Protein AF-A0A183VH93-F1 (afdb_monomer)

Sequence (150 aa):
MTPAAENILLERGDCLILPDMFMNSGGVTVSFFEWLKNLNHVSFGRLTFKHEVDSSFDILGSVQESLEREFGRKIKIEPAASLKERIFCNGSEEEEIVNSGLEYTMQRSAKAIMATARKYKLGLDLRTAAYANAIEKIYNTCKTTGFAFS

Structure (mmCIF, N/CA/C/O backbone):
data_AF-A0A183VH93-F1
#
_entry.id   AF-A0A183VH93-F1
#
loop_
_atom_site.group_PDB
_atom_site.id
_atom_site.type_symbol
_atom_site.label_atom_id
_atom_site.label_alt_id
_atom_site.label_comp_id
_atom_site.label_asym_id
_atom_site.label_entity_id
_atom_site.label_seq_id
_atom_site.pdbx_PDB_ins_code
_atom_site.Cartn_x
_atom_site.Cartn_y
_atom_site.Cartn_z
_atom_site.occupancy
_atom_site.B_iso_or_equiv
_atom_site.auth_seq_id
_atom_site.auth_comp_id
_atom_site.auth_asym_id
_atom_site.auth_atom_id
_atom_site.pdbx_PDB_model_num
ATOM 1 N N . MET A 1 1 ? 17.924 -7.470 -11.431 1.00 81.81 1 MET A N 1
ATOM 2 C CA . MET A 1 1 ? 17.630 -8.186 -12.693 1.00 81.81 1 MET A CA 1
ATOM 3 C C . MET A 1 1 ? 18.005 -7.287 -13.858 1.00 81.81 1 MET A C 1
ATOM 5 O O . MET A 1 1 ? 17.553 -6.146 -13.875 1.00 81.81 1 MET A O 1
ATOM 9 N N . THR A 1 2 ? 18.859 -7.759 -14.766 1.00 91.75 2 THR A N 1
ATOM 10 C CA . THR A 1 2 ? 19.255 -6.998 -15.963 1.00 91.75 2 THR A CA 1
ATOM 11 C C . THR A 1 2 ? 18.135 -7.014 -17.015 1.00 91.75 2 THR A C 1
ATOM 13 O O . THR A 1 2 ? 17.364 -7.975 -17.036 1.00 91.75 2 THR A O 1
ATOM 16 N N . PRO A 1 3 ? 18.056 -6.015 -17.918 1.00 87.75 3 PRO A N 1
ATOM 17 C CA . PRO A 1 3 ? 17.041 -5.993 -18.982 1.00 87.75 3 PRO A CA 1
ATOM 18 C C . PRO A 1 3 ? 17.092 -7.220 -19.906 1.00 87.75 3 PRO A C 1
ATOM 20 O O . PRO A 1 3 ? 16.067 -7.716 -20.354 1.00 87.75 3 PRO A O 1
ATOM 23 N N . ALA A 1 4 ? 18.289 -7.763 -20.154 1.00 91.50 4 ALA A N 1
ATOM 24 C CA . ALA A 1 4 ? 18.443 -8.973 -20.959 1.00 91.50 4 ALA A CA 1
ATOM 25 C C . ALA A 1 4 ? 17.825 -10.210 -20.283 1.00 91.50 4 ALA A C 1
ATOM 27 O O . ALA A 1 4 ? 17.170 -11.009 -20.944 1.00 91.50 4 ALA A O 1
ATOM 28 N N . ALA A 1 5 ? 18.001 -10.357 -18.965 1.00 90.50 5 ALA A N 1
ATOM 29 C CA . ALA A 1 5 ? 17.393 -11.453 -18.213 1.00 90.50 5 ALA A CA 1
ATOM 30 C C . ALA A 1 5 ? 15.864 -11.320 -18.150 1.00 90.50 5 ALA A C 1
ATOM 32 O O . ALA A 1 5 ? 15.157 -12.318 -18.227 1.00 90.50 5 ALA A O 1
ATOM 33 N N . GLU A 1 6 ? 15.361 -10.091 -18.044 1.00 89.62 6 GLU A N 1
ATOM 34 C CA . GLU A 1 6 ? 13.929 -9.784 -18.061 1.00 89.62 6 GLU A CA 1
ATOM 35 C C . GLU A 1 6 ? 13.255 -10.240 -19.359 1.00 89.62 6 GLU A C 1
ATOM 37 O O . GLU A 1 6 ? 12.258 -10.953 -19.296 1.00 89.62 6 GLU A O 1
ATOM 42 N N . ASN A 1 7 ? 13.847 -9.939 -20.519 1.00 89.56 7 ASN A N 1
ATOM 43 C CA . ASN A 1 7 ? 13.317 -10.380 -21.813 1.00 89.56 7 ASN A CA 1
ATOM 44 C C . ASN A 1 7 ? 13.200 -11.908 -21.901 1.00 89.56 7 ASN A C 1
ATOM 46 O O . ASN A 1 7 ? 12.151 -12.418 -22.282 1.00 89.56 7 ASN A O 1
ATOM 50 N N . ILE A 1 8 ? 14.236 -12.637 -21.472 1.00 91.88 8 ILE A N 1
ATOM 51 C CA . ILE A 1 8 ? 14.237 -14.110 -21.479 1.00 91.88 8 ILE A CA 1
ATOM 52 C C . ILE A 1 8 ? 13.105 -14.665 -20.598 1.00 91.88 8 ILE A C 1
ATOM 54 O O . ILE A 1 8 ? 12.433 -15.627 -20.968 1.00 91.88 8 ILE A O 1
ATOM 58 N N . LEU A 1 9 ? 12.878 -14.067 -19.424 1.00 89.88 9 LEU A N 1
ATOM 59 C CA . LEU A 1 9 ? 11.831 -14.503 -18.495 1.00 89.88 9 LEU A CA 1
ATOM 60 C C . LEU A 1 9 ? 10.421 -14.178 -19.005 1.00 89.88 9 LEU A C 1
ATOM 62 O O . LEU A 1 9 ? 9.505 -14.975 -18.805 1.00 89.88 9 LEU A O 1
ATOM 66 N N . LEU A 1 10 ? 10.248 -13.041 -19.684 1.00 89.44 10 LEU A N 1
ATOM 67 C CA . LEU A 1 10 ? 8.979 -12.663 -20.307 1.00 89.44 10 LEU A CA 1
ATOM 68 C C . LEU A 1 10 ? 8.646 -13.553 -21.510 1.00 89.44 10 LEU A C 1
ATOM 70 O O . LEU A 1 10 ? 7.502 -13.985 -21.636 1.00 89.44 10 LEU A O 1
ATOM 74 N N . GLU A 1 11 ? 9.633 -13.876 -22.351 1.00 89.25 11 GLU A N 1
ATOM 75 C CA . GLU A 1 11 ? 9.478 -14.804 -23.483 1.00 89.25 11 GLU A CA 1
ATOM 76 C C . GLU A 1 11 ? 9.067 -16.207 -23.025 1.00 89.25 11 GLU A C 1
ATOM 78 O O . GLU A 1 11 ? 8.259 -16.867 -23.678 1.00 89.25 11 GLU A O 1
ATOM 83 N N . ARG A 1 12 ? 9.588 -16.651 -21.876 1.00 90.00 12 ARG A N 1
ATOM 84 C CA . ARG A 1 12 ? 9.240 -17.943 -21.279 1.00 90.00 12 ARG A CA 1
ATOM 85 C C . ARG A 1 12 ? 7.779 -18.009 -20.810 1.00 90.00 12 ARG A C 1
ATOM 87 O O . ARG A 1 12 ? 7.194 -19.088 -20.798 1.00 90.00 12 ARG A O 1
ATOM 94 N N . GLY A 1 13 ? 7.183 -16.871 -20.441 1.00 84.44 13 GLY A N 1
ATOM 95 C CA . GLY A 1 13 ? 5.750 -16.734 -20.147 1.00 84.44 13 GLY A CA 1
ATOM 96 C C . GLY A 1 13 ? 5.254 -17.399 -18.855 1.00 84.44 13 GLY A C 1
ATOM 97 O O . GLY A 1 13 ? 4.066 -17.314 -18.550 1.00 84.44 13 GLY A O 1
ATOM 98 N N . ASP A 1 14 ? 6.134 -18.038 -18.081 1.00 88.50 14 ASP A N 1
ATOM 99 C CA . ASP A 1 14 ? 5.826 -18.710 -16.809 1.00 88.50 14 ASP A CA 1
ATOM 100 C C . ASP A 1 14 ? 6.320 -17.934 -15.573 1.00 88.50 14 ASP A C 1
ATOM 102 O O . ASP A 1 14 ? 6.061 -18.334 -14.438 1.00 88.50 14 ASP A O 1
ATOM 106 N N . CYS A 1 15 ? 7.004 -16.805 -15.779 1.00 86.81 15 CYS A N 1
ATOM 107 C CA . CYS A 1 15 ? 7.606 -16.006 -14.719 1.00 86.81 15 CYS A CA 1
ATOM 108 C C . CYS A 1 15 ? 6.883 -14.665 -14.549 1.00 86.81 15 CYS A C 1
ATOM 110 O O . CYS A 1 15 ? 6.867 -13.830 -15.453 1.00 86.81 15 CYS A O 1
ATOM 112 N N . LEU A 1 16 ? 6.326 -14.425 -13.358 1.00 87.75 16 LEU A N 1
ATOM 113 C CA . LEU A 1 16 ? 5.807 -13.110 -12.981 1.00 87.75 16 LEU A CA 1
ATOM 114 C C . LEU A 1 16 ? 6.947 -12.225 -12.468 1.00 87.75 16 LEU A C 1
ATOM 116 O O . LEU A 1 16 ? 7.579 -12.539 -11.459 1.00 87.75 16 LEU A O 1
ATOM 120 N N . ILE A 1 17 ? 7.168 -11.089 -13.124 1.00 87.75 17 ILE A N 1
ATOM 121 C CA . ILE A 1 17 ? 8.213 -10.142 -12.737 1.00 87.75 17 ILE A CA 1
ATOM 122 C C . ILE A 1 17 ? 7.610 -9.078 -11.827 1.00 87.75 17 ILE A C 1
ATOM 124 O O . ILE A 1 17 ? 6.887 -8.192 -12.277 1.00 87.75 17 ILE A O 1
ATOM 128 N N . LEU A 1 18 ? 7.916 -9.153 -10.531 1.00 90.38 18 LEU A N 1
ATOM 129 C CA . LEU A 1 18 ? 7.522 -8.124 -9.572 1.00 90.38 18 LEU A CA 1
ATOM 130 C C . LEU A 1 18 ? 8.527 -6.955 -9.592 1.00 90.38 18 LEU A C 1
ATOM 132 O O . LEU A 1 18 ? 9.735 -7.192 -9.512 1.00 90.38 18 LEU A O 1
ATOM 136 N N . PRO A 1 19 ? 8.063 -5.693 -9.672 1.00 90.31 19 PRO A N 1
ATOM 137 C CA . PRO A 1 19 ? 8.949 -4.538 -9.652 1.00 90.31 19 PRO A CA 1
ATOM 138 C C . PRO A 1 19 ? 9.600 -4.380 -8.278 1.00 90.31 19 PRO A C 1
ATOM 140 O O . PRO A 1 19 ? 8.912 -4.299 -7.260 1.00 90.31 19 PRO A O 1
ATOM 143 N N . ASP A 1 20 ? 10.920 -4.229 -8.258 1.00 92.38 20 ASP A N 1
ATOM 144 C CA . ASP A 1 20 ? 11.699 -3.878 -7.066 1.00 92.38 20 ASP A CA 1
ATOM 145 C C . ASP A 1 20 ? 11.260 -2.536 -6.467 1.00 92.38 20 ASP A C 1
ATOM 147 O O . ASP A 1 20 ? 11.112 -2.428 -5.252 1.00 92.38 20 ASP A O 1
ATOM 151 N N . MET A 1 21 ? 10.948 -1.547 -7.312 1.00 90.12 21 MET A N 1
ATOM 152 C CA . MET A 1 21 ? 10.407 -0.250 -6.890 1.00 90.12 21 MET A CA 1
ATOM 153 C C . MET A 1 21 ? 9.090 -0.354 -6.105 1.00 90.12 21 MET A C 1
ATOM 155 O O . MET A 1 2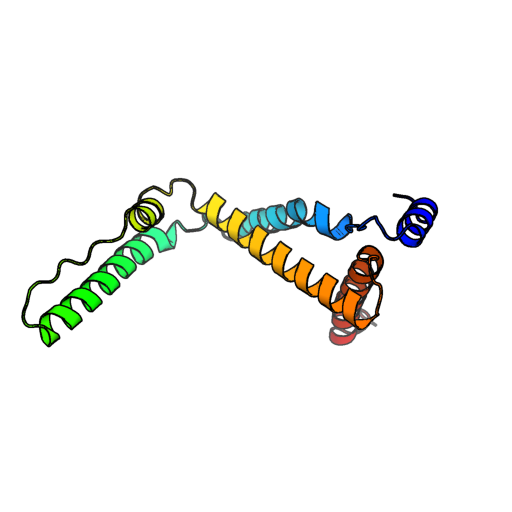1 ? 8.760 0.561 -5.358 1.00 90.12 21 MET A O 1
ATOM 159 N N . PHE A 1 22 ? 8.336 -1.446 -6.271 1.00 93.31 22 PHE A N 1
ATOM 160 C CA . PHE A 1 22 ? 7.116 -1.720 -5.511 1.00 93.31 22 PHE A CA 1
ATOM 161 C C . PHE A 1 22 ? 7.385 -2.659 -4.326 1.00 93.31 22 PHE A C 1
ATOM 163 O O . PHE A 1 22 ? 6.902 -2.415 -3.229 1.00 93.31 22 PHE A O 1
ATOM 170 N N . MET A 1 23 ? 8.184 -3.712 -4.505 1.00 92.88 23 MET A N 1
ATOM 171 C CA . MET A 1 23 ? 8.497 -4.655 -3.421 1.00 92.88 23 MET A CA 1
ATOM 172 C C . MET A 1 23 ? 9.262 -3.996 -2.269 1.00 92.88 23 MET A C 1
ATOM 174 O O . MET A 1 23 ? 8.980 -4.269 -1.105 1.00 92.88 23 MET A O 1
ATOM 178 N N . ASN A 1 24 ? 10.174 -3.074 -2.579 1.00 93.31 24 ASN A N 1
ATOM 179 C CA . ASN A 1 24 ? 11.014 -2.416 -1.580 1.00 93.31 24 ASN A CA 1
ATOM 180 C C . ASN A 1 24 ? 10.405 -1.110 -1.039 1.00 93.31 24 ASN A C 1
ATOM 182 O O . ASN A 1 24 ? 10.968 -0.509 -0.124 1.00 93.31 24 ASN A O 1
ATOM 186 N N . SER A 1 25 ? 9.255 -0.654 -1.557 1.00 92.62 25 SER A N 1
ATOM 187 C CA . SER A 1 25 ? 8.654 0.616 -1.118 1.00 92.62 25 SER A CA 1
ATOM 188 C C . SER A 1 25 ? 8.094 0.571 0.304 1.00 92.62 25 SER A C 1
ATOM 190 O O . SER A 1 25 ? 7.787 1.621 0.867 1.00 92.62 25 SER A O 1
ATOM 192 N N . GLY A 1 26 ? 7.977 -0.617 0.906 1.00 92.69 26 GLY A N 1
A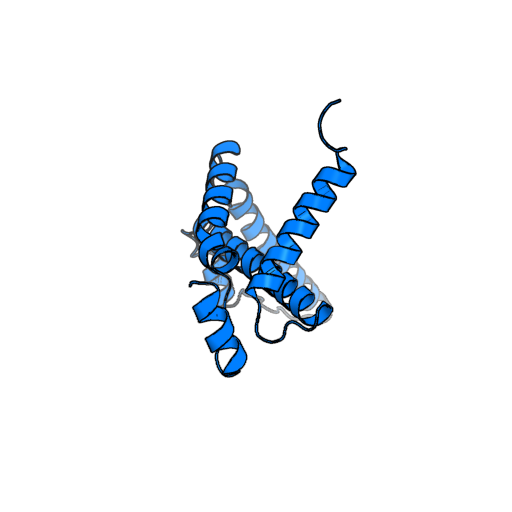TOM 193 C CA . GLY A 1 26 ? 7.513 -0.770 2.283 1.00 92.69 26 GLY A CA 1
ATOM 194 C C . GLY A 1 26 ? 8.400 -0.047 3.297 1.00 92.69 26 GLY A C 1
ATOM 195 O O . GLY A 1 26 ? 7.881 0.687 4.131 1.00 92.69 26 GLY A O 1
ATOM 196 N N . GLY A 1 27 ? 9.728 -0.150 3.162 1.00 92.12 27 GLY A N 1
ATOM 197 C CA . GLY A 1 27 ? 10.663 0.555 4.048 1.00 92.12 27 GLY A CA 1
ATOM 198 C C . GLY A 1 27 ? 10.487 2.073 3.979 1.00 92.12 27 GLY A C 1
ATOM 199 O O . GLY A 1 27 ? 10.312 2.724 5.001 1.00 92.12 27 GLY A O 1
ATOM 200 N N . VAL A 1 28 ? 10.413 2.625 2.763 1.00 94.25 28 VAL A N 1
ATOM 201 C CA . VAL A 1 28 ? 10.184 4.065 2.543 1.00 94.25 28 VAL A CA 1
ATOM 202 C C . VAL A 1 28 ? 8.826 4.515 3.097 1.00 94.25 28 VAL A C 1
ATOM 204 O O . VAL A 1 28 ? 8.716 5.607 3.648 1.00 94.25 28 VAL A O 1
ATOM 207 N N . THR A 1 29 ? 7.797 3.669 2.988 1.00 93.38 29 THR A N 1
ATOM 208 C CA . THR A 1 29 ? 6.451 3.955 3.512 1.00 93.38 29 THR A CA 1
ATOM 209 C C . THR A 1 29 ? 6.459 4.047 5.038 1.00 93.38 29 THR A C 1
ATOM 211 O O . THR A 1 29 ? 5.918 4.997 5.599 1.00 93.38 29 THR A O 1
ATOM 214 N N . VAL A 1 30 ? 7.122 3.110 5.719 1.00 92.75 30 VAL A N 1
ATOM 215 C CA . VAL A 1 30 ? 7.216 3.129 7.186 1.00 92.75 30 VAL A CA 1
ATOM 216 C C . VAL A 1 30 ? 8.111 4.274 7.670 1.00 92.75 30 VAL A C 1
ATOM 218 O O . VAL A 1 30 ? 7.751 4.949 8.630 1.00 92.75 30 VAL A O 1
ATOM 221 N N . SER A 1 31 ? 9.207 4.588 6.969 1.00 93.38 31 SER A N 1
ATOM 222 C CA . SER A 1 31 ? 10.021 5.778 7.271 1.00 93.38 31 SER A CA 1
ATOM 223 C C . SER A 1 31 ? 9.230 7.081 7.122 1.00 93.38 31 SER A C 1
ATOM 225 O O . SER A 1 31 ? 9.428 8.023 7.888 1.00 93.38 31 SER A O 1
ATOM 227 N N . PHE A 1 32 ? 8.297 7.150 6.168 1.00 92.62 32 PHE A N 1
ATOM 228 C CA . PHE A 1 32 ? 7.390 8.289 6.053 1.00 92.62 32 PHE A CA 1
ATOM 229 C C . PHE A 1 32 ? 6.442 8.393 7.260 1.00 92.62 32 PHE A C 1
ATOM 231 O O . PHE A 1 32 ? 6.226 9.492 7.771 1.00 92.62 32 PHE A O 1
ATOM 238 N N . PHE A 1 33 ? 5.925 7.270 7.767 1.00 92.44 33 PHE A N 1
ATOM 239 C CA . PHE A 1 33 ? 5.118 7.261 8.993 1.00 92.44 33 PHE A CA 1
ATOM 240 C C . PHE A 1 33 ? 5.926 7.673 10.229 1.00 92.44 33 PHE A C 1
ATOM 242 O O . PHE A 1 33 ? 5.424 8.431 11.057 1.00 92.44 33 PHE A O 1
ATOM 249 N N . GLU A 1 34 ? 7.185 7.246 10.330 1.00 90.75 34 GLU A N 1
ATOM 250 C CA . GLU A 1 34 ? 8.099 7.684 11.389 1.00 90.75 34 GLU A CA 1
ATOM 251 C C . GLU A 1 34 ? 8.329 9.201 11.340 1.00 90.75 34 GLU A C 1
ATOM 253 O O . GLU A 1 34 ? 8.230 9.887 12.359 1.00 90.75 34 GLU A O 1
ATOM 258 N N . TRP A 1 35 ? 8.562 9.756 10.149 1.00 93.12 35 TRP A N 1
ATOM 259 C CA . TRP A 1 35 ? 8.702 11.199 9.974 1.00 93.12 35 TRP A CA 1
ATOM 260 C C . TRP A 1 35 ? 7.438 11.960 10.397 1.00 93.12 35 TRP A C 1
ATOM 262 O O . TRP A 1 35 ? 7.531 12.950 11.125 1.00 93.12 35 TRP A O 1
ATOM 272 N N . LEU A 1 36 ? 6.250 11.473 10.020 1.00 88.62 36 LEU A N 1
ATOM 273 C CA . LEU A 1 36 ? 4.980 12.055 10.462 1.00 88.62 36 LEU A CA 1
ATOM 274 C C . LEU A 1 36 ? 4.815 11.996 11.984 1.00 88.62 36 LEU A C 1
ATOM 276 O O . LEU A 1 36 ? 4.379 12.977 12.587 1.00 88.62 36 LEU A O 1
ATOM 280 N N . LYS A 1 37 ? 5.179 10.881 12.623 1.00 87.06 37 LYS A N 1
ATOM 281 C CA . LYS A 1 37 ? 5.163 10.757 14.086 1.00 87.06 37 LYS A CA 1
ATOM 282 C C . LYS A 1 37 ? 6.076 11.799 14.737 1.00 87.06 37 LYS A C 1
ATOM 284 O O . LYS A 1 37 ? 5.658 12.483 15.671 1.00 87.06 37 LYS A O 1
ATOM 289 N N . ASN A 1 38 ? 7.289 11.960 14.208 1.00 90.25 38 ASN A N 1
ATOM 290 C CA . ASN A 1 38 ? 8.269 12.916 14.721 1.00 90.25 38 ASN A CA 1
ATOM 291 C C . ASN A 1 38 ? 7.778 14.366 14.617 1.00 90.25 38 ASN A C 1
ATOM 293 O O . ASN A 1 38 ? 8.002 15.138 15.543 1.00 90.25 38 ASN A O 1
ATOM 297 N N . LEU A 1 39 ? 7.067 14.723 13.542 1.00 90.19 39 LEU A N 1
ATOM 298 C CA . LEU A 1 39 ? 6.464 16.051 13.388 1.00 90.19 39 LEU A CA 1
ATOM 299 C C . LEU A 1 39 ? 5.301 16.313 14.349 1.00 90.19 39 LEU A C 1
ATOM 301 O O . LEU A 1 39 ? 5.129 17.436 14.815 1.00 90.19 39 LEU A O 1
ATOM 305 N N . ASN A 1 40 ? 4.480 15.299 14.624 1.00 86.19 40 ASN A N 1
ATOM 306 C CA . ASN A 1 40 ? 3.314 15.456 15.493 1.00 86.19 40 ASN A CA 1
ATOM 307 C C . ASN A 1 40 ? 3.673 15.422 16.984 1.00 86.19 40 ASN A C 1
ATOM 309 O O . ASN A 1 40 ? 2.845 15.803 17.805 1.00 86.19 40 ASN A O 1
ATOM 313 N N . HIS A 1 41 ? 4.878 14.961 17.345 1.00 83.88 41 HIS A N 1
ATOM 314 C CA . HIS A 1 41 ? 5.339 14.798 18.731 1.00 83.88 41 HIS A CA 1
ATOM 315 C C . HIS A 1 41 ? 4.384 13.982 19.627 1.00 83.88 41 HIS A C 1
ATOM 317 O O . HIS A 1 41 ? 4.407 14.100 20.853 1.00 83.88 41 HIS A O 1
ATOM 323 N N . VAL A 1 42 ? 3.544 13.138 19.024 1.00 80.44 42 VAL A N 1
ATOM 324 C CA . VAL A 1 42 ? 2.506 12.362 19.705 1.00 80.44 42 VAL A CA 1
ATOM 325 C C . VAL A 1 42 ? 2.517 10.936 19.166 1.00 80.44 42 VAL A C 1
ATOM 327 O O . VAL A 1 42 ? 2.630 10.712 17.962 1.00 80.44 42 VAL A O 1
ATOM 330 N N . SER A 1 43 ? 2.392 9.969 20.073 1.00 76.94 43 SER A N 1
ATOM 331 C CA . SER A 1 43 ? 2.155 8.569 19.720 1.00 76.94 43 SER A CA 1
ATOM 332 C C . SER A 1 43 ? 0.791 8.400 19.066 1.00 76.94 43 SER A C 1
ATOM 334 O O . SER A 1 43 ? -0.209 8.881 19.605 1.00 76.94 43 SER A O 1
ATOM 336 N N . PHE A 1 44 ? 0.740 7.708 17.928 1.00 75.00 44 PHE A N 1
ATOM 337 C CA . PHE A 1 44 ? -0.530 7.409 17.268 1.00 75.00 44 PHE A CA 1
ATOM 338 C C . PHE A 1 44 ? -1.470 6.663 18.234 1.00 75.00 44 PHE A C 1
ATOM 340 O O . PHE A 1 44 ? -1.006 5.862 19.040 1.00 75.00 44 PHE A O 1
ATOM 347 N N . GLY A 1 45 ? -2.768 6.989 18.205 1.00 73.56 45 GLY A N 1
ATOM 348 C CA . GLY A 1 45 ? -3.801 6.385 19.070 1.00 73.56 45 GLY A CA 1
ATOM 349 C C . GLY A 1 45 ? -3.850 6.904 20.519 1.00 73.56 45 GLY A C 1
ATOM 350 O O . GLY A 1 45 ? -4.925 6.992 21.114 1.00 73.56 45 GLY A O 1
ATOM 351 N N . ARG A 1 46 ? -2.735 7.428 21.056 1.00 75.31 46 ARG A N 1
ATOM 352 C CA . ARG A 1 46 ? -2.620 7.847 22.470 1.00 75.31 46 ARG A CA 1
ATOM 353 C C . ARG A 1 46 ? -3.661 8.874 22.932 1.00 75.31 46 ARG A C 1
ATOM 355 O O . ARG A 1 46 ? -4.021 8.891 24.106 1.00 75.31 46 ARG A O 1
ATOM 362 N N . LEU A 1 47 ? -4.103 9.766 22.046 1.00 74.69 47 LEU A N 1
ATOM 363 C CA . LEU A 1 47 ? -5.077 10.812 22.381 1.00 74.69 47 LEU A CA 1
ATOM 364 C C . LEU A 1 47 ? -6.534 10.357 22.228 1.00 74.69 47 LEU A C 1
ATOM 366 O O . LEU A 1 47 ? -7.412 10.953 22.848 1.00 74.69 47 LEU A O 1
ATOM 370 N N . THR A 1 48 ? -6.801 9.335 21.414 1.00 79.31 48 THR A N 1
ATOM 371 C CA . THR A 1 48 ? -8.165 8.927 21.047 1.00 79.31 48 THR A CA 1
ATOM 372 C C . THR A 1 48 ? -8.598 7.627 21.708 1.00 79.31 48 THR A C 1
ATOM 374 O O . THR A 1 48 ? -9.800 7.422 21.839 1.00 79.31 48 THR A O 1
ATOM 377 N N . PHE A 1 49 ? -7.670 6.811 22.220 1.00 76.19 49 PHE A N 1
ATOM 378 C CA . PHE A 1 49 ? -7.957 5.477 22.754 1.00 76.19 49 PHE A CA 1
ATOM 379 C C . PHE A 1 49 ? -9.145 5.437 23.719 1.00 76.19 49 PHE A C 1
ATOM 381 O O . PHE A 1 49 ? -10.140 4.768 23.461 1.00 76.19 49 PHE A O 1
ATOM 388 N N . LYS A 1 50 ? -9.092 6.208 24.814 1.00 79.38 50 LYS A N 1
ATOM 389 C CA . LYS A 1 50 ? -10.178 6.208 25.803 1.00 79.38 50 LYS A CA 1
ATOM 390 C C . LYS A 1 50 ? -11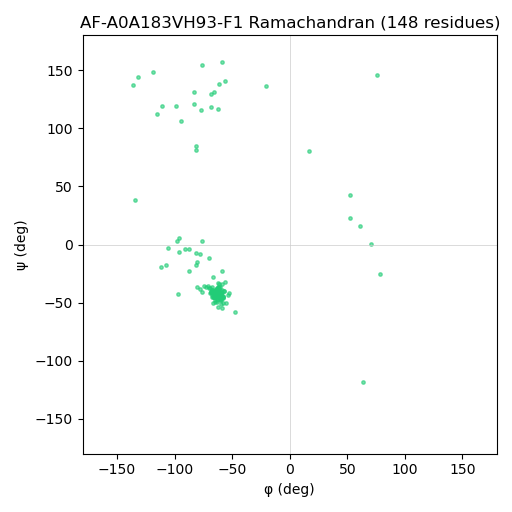.516 6.616 25.179 1.00 79.38 50 LYS A C 1
ATOM 392 O O . LYS A 1 50 ? -12.535 6.010 25.481 1.00 79.38 50 LYS A O 1
ATOM 397 N N . HIS A 1 51 ? -11.499 7.613 24.300 1.00 81.50 51 HIS A N 1
ATOM 398 C CA . HIS A 1 51 ? -12.700 8.087 23.623 1.00 81.50 51 HIS A CA 1
ATOM 399 C C . HIS A 1 51 ? -13.263 7.040 22.648 1.00 81.50 51 HIS A C 1
ATOM 401 O O . HIS A 1 51 ? -14.474 6.873 22.572 1.00 81.50 51 HIS A O 1
ATOM 407 N N . GLU A 1 52 ? -12.415 6.307 21.924 1.00 81.62 52 GLU A N 1
ATOM 408 C CA . GLU A 1 52 ? -12.831 5.228 21.017 1.00 81.62 52 GLU A CA 1
ATOM 409 C C . GLU A 1 52 ? -13.402 4.022 21.770 1.00 81.62 52 GLU A C 1
ATOM 411 O O . GLU A 1 52 ? -14.421 3.460 21.357 1.00 81.62 52 GLU A O 1
ATOM 416 N N . VAL A 1 53 ? -12.784 3.652 22.895 1.00 81.81 53 VAL A N 1
ATOM 417 C CA . VAL A 1 53 ? -13.271 2.590 23.785 1.00 81.81 53 VAL A CA 1
ATOM 418 C C . VAL A 1 53 ? -14.636 2.974 24.355 1.00 81.81 53 VAL A C 1
ATOM 420 O O . VAL A 1 53 ? -15.594 2.217 24.197 1.00 81.81 53 VAL A O 1
ATOM 423 N N . ASP A 1 54 ? -14.741 4.158 24.964 1.00 85.38 54 ASP A N 1
ATOM 424 C CA . ASP A 1 54 ? -15.982 4.649 25.572 1.00 85.38 54 ASP A CA 1
ATOM 425 C C . ASP A 1 54 ? -17.090 4.773 24.503 1.00 85.38 54 ASP A C 1
ATOM 427 O O . ASP A 1 54 ? -18.177 4.226 24.675 1.00 85.38 54 ASP A O 1
ATOM 431 N N . SER A 1 55 ? -16.786 5.351 23.333 1.00 87.31 55 SER A N 1
ATOM 432 C CA . SER A 1 55 ? -17.739 5.472 22.220 1.00 87.31 55 SER A CA 1
ATOM 433 C C . SER A 1 55 ? -18.209 4.114 21.686 1.00 87.31 55 SER A C 1
ATOM 435 O O . SER A 1 55 ? -19.386 3.950 21.363 1.00 87.31 55 SER A O 1
ATOM 437 N N . SER A 1 56 ? -17.326 3.113 21.626 1.00 85.94 56 SER A N 1
ATOM 438 C CA . SER A 1 56 ? -17.705 1.753 21.225 1.00 85.94 56 SER A CA 1
ATOM 439 C C . SER A 1 56 ? -18.687 1.126 22.219 1.00 85.94 56 SER A C 1
ATOM 441 O O . SER A 1 56 ? -19.646 0.470 21.805 1.00 85.94 56 SER A O 1
ATOM 443 N N . PHE A 1 57 ? -18.488 1.346 23.523 1.00 86.81 57 PHE A N 1
ATOM 444 C CA . PHE A 1 57 ? -19.430 0.905 24.552 1.00 86.81 57 PHE A CA 1
ATOM 445 C C . PHE A 1 57 ? -20.758 1.662 24.495 1.00 86.81 57 PHE A C 1
ATOM 447 O O . PHE A 1 57 ? -21.805 1.025 24.610 1.00 86.81 57 PHE A O 1
ATOM 454 N N . ASP A 1 58 ? -20.736 2.968 24.236 1.00 89.81 58 ASP A N 1
ATOM 455 C CA . ASP A 1 58 ? -21.947 3.780 24.077 1.00 89.81 58 ASP A CA 1
ATOM 456 C C . ASP A 1 58 ? -22.787 3.322 22.874 1.00 89.81 58 ASP A C 1
ATOM 458 O O . ASP A 1 58 ? -24.017 3.239 22.957 1.00 89.81 58 ASP A O 1
ATOM 462 N N . ILE A 1 59 ? -22.139 2.952 21.762 1.00 90.88 59 ILE A N 1
ATOM 463 C CA . ILE A 1 59 ? -22.813 2.374 20.591 1.00 90.88 59 ILE A CA 1
ATOM 464 C C . ILE A 1 59 ? -23.464 1.034 20.955 1.00 90.88 59 ILE A C 1
ATOM 466 O O . ILE A 1 59 ? -24.637 0.821 20.645 1.00 90.88 59 ILE A O 1
ATOM 470 N N . LEU A 1 60 ? -22.744 0.135 21.637 1.00 89.69 60 LEU A N 1
ATOM 471 C CA . LEU A 1 60 ? -23.303 -1.150 22.074 1.00 89.69 60 LEU A CA 1
ATOM 472 C C . LEU A 1 60 ? -24.479 -0.959 23.044 1.00 89.69 60 LEU A C 1
ATOM 474 O O . LEU A 1 60 ? -25.490 -1.650 22.913 1.00 89.69 60 LEU A O 1
ATOM 478 N N . GLY A 1 61 ? -24.378 0.010 23.958 1.00 89.50 61 GLY A N 1
ATOM 479 C CA . GLY A 1 61 ? -25.457 0.402 24.864 1.00 89.50 61 GLY A CA 1
ATOM 480 C C . GLY A 1 61 ? -26.687 0.925 24.119 1.00 89.50 61 GLY A C 1
ATOM 481 O O . GLY A 1 61 ? -27.801 0.484 24.389 1.00 89.50 61 GLY A O 1
ATOM 482 N N . SER A 1 62 ? -26.487 1.779 23.113 1.00 91.00 62 SER A N 1
ATOM 483 C CA . SER A 1 62 ? -27.567 2.330 22.278 1.00 91.00 62 SER A CA 1
ATOM 484 C C . SER A 1 62 ? -28.300 1.244 21.479 1.00 91.00 62 SER A C 1
ATOM 486 O O . SER A 1 62 ? -29.527 1.274 21.334 1.00 91.00 62 SER A O 1
ATOM 488 N N . VAL A 1 63 ? -27.560 0.252 20.965 1.00 91.00 63 VAL A N 1
ATOM 489 C CA . VAL A 1 63 ? -28.145 -0.911 20.277 1.00 91.00 63 VAL A CA 1
ATOM 490 C C . VAL A 1 63 ? -28.907 -1.790 21.267 1.00 91.00 63 VAL A C 1
ATOM 492 O O . VAL A 1 63 ? -30.009 -2.240 20.950 1.00 91.00 63 VAL A O 1
ATOM 495 N N . GLN A 1 64 ? -28.362 -2.002 22.469 1.00 89.31 64 GLN A N 1
ATOM 496 C CA . GLN A 1 64 ? -29.046 -2.747 23.522 1.00 89.31 64 GLN A CA 1
ATOM 497 C C . GLN A 1 64 ? -30.376 -2.077 23.889 1.00 89.31 64 GLN A C 1
ATOM 499 O O . GLN A 1 64 ? -31.410 -2.736 23.833 1.00 89.31 64 GLN A O 1
ATOM 504 N N . GLU A 1 65 ? -30.380 -0.773 24.171 1.00 89.44 65 GLU A N 1
ATOM 505 C CA . GLU A 1 65 ? -31.595 -0.024 24.516 1.00 89.44 65 GLU A CA 1
ATOM 506 C C . GLU A 1 65 ? -32.647 -0.079 23.395 1.00 89.44 65 GLU A C 1
ATOM 508 O O . GLU A 1 65 ? -33.832 -0.312 23.647 1.00 89.44 65 GLU A O 1
ATOM 513 N N . SER A 1 66 ? -32.213 0.057 22.138 1.00 90.31 66 SER A N 1
ATOM 514 C CA . SER A 1 66 ? -33.104 -0.012 20.974 1.00 90.31 66 SER A CA 1
ATOM 515 C C . SER A 1 66 ? -33.794 -1.374 20.844 1.00 90.31 66 SER A C 1
ATOM 517 O O . SER A 1 66 ? -34.987 -1.437 20.544 1.00 90.31 66 SER A O 1
ATOM 519 N N . LEU A 1 67 ? -33.070 -2.470 21.095 1.00 90.25 67 LEU A N 1
ATOM 520 C CA . LEU A 1 67 ? -33.636 -3.819 21.054 1.00 90.25 67 LEU A CA 1
ATOM 521 C C . LEU A 1 67 ? -34.514 -4.120 22.275 1.00 90.25 67 LEU A C 1
ATOM 523 O O . LEU A 1 67 ? -35.533 -4.797 22.137 1.00 90.25 67 LEU A O 1
ATOM 527 N N . GLU A 1 68 ? -34.161 -3.617 23.458 1.00 91.25 68 GLU A N 1
ATOM 528 C CA . GLU A 1 68 ? -34.991 -3.768 24.657 1.00 91.25 68 GLU A CA 1
ATOM 529 C C . GLU A 1 68 ? -36.351 -3.074 24.488 1.00 91.25 68 GLU A C 1
ATOM 531 O O . GLU A 1 68 ? -37.374 -3.639 24.884 1.00 91.25 68 GLU A O 1
ATOM 536 N N . ARG A 1 69 ? -36.382 -1.903 23.832 1.00 89.06 69 ARG A N 1
ATOM 537 C CA . ARG A 1 69 ? -37.618 -1.167 23.525 1.00 89.06 69 ARG A CA 1
ATOM 538 C C . ARG A 1 69 ? -38.541 -1.918 22.563 1.00 89.06 69 ARG A C 1
ATOM 540 O O . ARG A 1 69 ? -39.743 -1.954 22.800 1.00 89.06 69 ARG A O 1
ATOM 547 N N . GLU A 1 70 ? -37.998 -2.510 21.501 1.00 90.50 70 GLU A N 1
ATOM 548 C CA . GLU A 1 70 ? -38.792 -3.226 20.487 1.00 90.50 70 GLU A CA 1
ATOM 549 C C . GLU A 1 70 ? -39.261 -4.608 20.962 1.00 90.50 70 GLU A C 1
ATOM 551 O O . GLU A 1 70 ? -40.396 -5.008 20.715 1.00 90.50 70 GLU A O 1
ATOM 556 N N . PHE A 1 71 ? -38.402 -5.359 21.659 1.00 87.25 71 PHE A N 1
ATOM 557 C CA . PHE A 1 71 ? -38.702 -6.742 22.045 1.00 87.25 71 PHE A CA 1
ATOM 558 C C . PHE A 1 71 ? -39.255 -6.888 23.469 1.00 87.25 71 PHE A C 1
ATOM 560 O O . PHE A 1 71 ? -39.615 -8.001 23.860 1.00 87.25 71 PHE A O 1
ATOM 567 N N . GLY A 1 72 ? -39.294 -5.811 24.265 1.00 85.25 72 GLY A N 1
ATOM 568 C CA . GLY A 1 72 ? -39.829 -5.808 25.634 1.00 85.25 72 GLY A CA 1
ATOM 569 C C . GLY A 1 72 ? -39.097 -6.744 26.607 1.00 85.25 72 GLY A C 1
ATOM 570 O O . GLY A 1 72 ? -39.627 -7.081 27.665 1.00 85.25 72 GLY A O 1
ATOM 571 N N . ARG A 1 73 ? -37.891 -7.201 26.250 1.00 86.19 73 ARG A N 1
ATOM 572 C CA . ARG A 1 73 ? -37.064 -8.135 27.026 1.00 86.19 73 ARG A CA 1
ATOM 573 C C . ARG A 1 73 ? -35.640 -7.607 27.118 1.00 86.19 73 ARG A C 1
ATOM 575 O O . ARG A 1 73 ? -35.132 -7.072 26.139 1.00 86.19 73 ARG A O 1
ATOM 582 N N . LYS A 1 74 ? -34.981 -7.818 28.260 1.00 81.69 74 LYS A N 1
ATOM 583 C CA . LYS A 1 74 ? -33.563 -7.473 28.427 1.00 81.69 74 LYS A CA 1
ATOM 584 C C . LYS A 1 74 ? -32.692 -8.381 27.565 1.00 81.69 74 LYS A C 1
ATOM 586 O O . LYS A 1 74 ? -32.691 -9.597 27.762 1.00 81.69 74 LYS A O 1
ATOM 591 N N . ILE A 1 75 ? -31.958 -7.791 26.627 1.00 86.19 75 ILE A N 1
ATOM 592 C CA . ILE A 1 75 ? -31.013 -8.497 25.757 1.00 86.19 75 ILE A CA 1
ATOM 593 C C . ILE A 1 75 ? -29.623 -7.980 26.094 1.00 86.19 75 ILE A C 1
ATOM 595 O O . ILE A 1 75 ? -29.308 -6.827 25.837 1.00 86.19 75 ILE A O 1
ATOM 599 N N . LYS A 1 76 ? -28.777 -8.836 26.668 1.00 82.31 76 LYS A N 1
ATOM 600 C CA . LYS A 1 76 ? -27.400 -8.461 26.989 1.00 82.31 76 LYS A CA 1
ATOM 601 C C . LYS A 1 76 ? -26.564 -8.470 25.711 1.00 82.31 76 LYS A C 1
ATOM 603 O O . LYS A 1 76 ? -26.373 -9.536 25.126 1.00 82.31 76 LYS A O 1
ATOM 608 N N . ILE A 1 77 ? -26.061 -7.309 25.298 1.00 84.38 77 ILE A N 1
ATOM 609 C CA . ILE A 1 77 ? -25.084 -7.215 24.212 1.00 84.38 77 ILE A CA 1
ATOM 610 C C . ILE A 1 77 ? -23.704 -7.081 24.841 1.00 84.38 77 ILE A C 1
ATOM 612 O O . ILE A 1 77 ? -23.424 -6.134 25.567 1.00 84.38 77 ILE A O 1
ATOM 616 N N . GLU A 1 78 ? -22.831 -8.040 24.558 1.00 83.00 78 GLU A N 1
ATOM 617 C CA . GLU A 1 78 ? -21.425 -7.958 24.934 1.00 83.00 78 GLU A CA 1
ATOM 618 C C . GLU A 1 78 ? -20.542 -7.993 23.687 1.00 83.00 78 GLU A C 1
ATOM 620 O O . GLU A 1 78 ? -20.887 -8.671 22.713 1.00 83.00 78 GLU A O 1
ATOM 625 N N . PRO A 1 79 ? -19.378 -7.319 23.713 1.00 83.81 79 PRO A N 1
ATOM 626 C CA . PRO A 1 79 ? -18.415 -7.457 22.639 1.00 83.81 79 PRO A CA 1
ATOM 627 C C . PRO A 1 79 ? -17.941 -8.913 22.544 1.00 83.81 79 PRO A C 1
ATOM 629 O O . PRO A 1 79 ? -17.659 -9.562 23.557 1.00 83.81 79 PRO A O 1
ATOM 632 N N . ALA A 1 80 ? -17.829 -9.417 21.315 1.00 86.25 80 ALA A N 1
ATOM 633 C CA . ALA A 1 80 ? -17.223 -10.715 21.039 1.00 86.25 80 ALA A CA 1
ATOM 634 C C . ALA A 1 80 ? -15.767 -10.758 21.539 1.00 86.25 80 ALA A C 1
ATOM 636 O O . ALA A 1 80 ? -15.122 -9.716 21.656 1.00 86.25 80 ALA A O 1
ATOM 637 N N . ALA A 1 81 ? -15.228 -11.956 21.789 1.00 83.06 81 ALA A N 1
ATOM 638 C CA . ALA A 1 81 ? -13.858 -12.127 22.286 1.00 83.06 81 ALA A CA 1
ATOM 639 C C . ALA A 1 81 ? -12.814 -11.407 21.410 1.00 83.06 81 ALA A C 1
ATOM 641 O O . ALA A 1 81 ? -11.998 -10.658 21.934 1.00 83.06 81 ALA A O 1
ATOM 642 N N . SER A 1 82 ? -12.932 -11.515 20.083 1.00 81.19 82 SER A N 1
ATOM 643 C CA . SER A 1 82 ? -12.058 -10.827 19.120 1.00 81.19 82 SER A CA 1
ATOM 644 C C . SER A 1 82 ? -12.137 -9.299 19.194 1.00 81.19 82 SER A C 1
ATOM 646 O O . SER A 1 82 ? -11.151 -8.606 18.958 1.00 81.19 82 SER A O 1
ATOM 648 N N . LEU A 1 83 ? -13.309 -8.752 19.527 1.00 77.69 83 LEU A N 1
ATOM 649 C CA . LEU A 1 83 ? -13.486 -7.315 19.713 1.00 77.69 83 LEU A CA 1
ATOM 650 C C . LEU A 1 83 ? -12.947 -6.872 21.079 1.00 77.69 83 LEU A C 1
ATOM 652 O O . LEU A 1 83 ? -12.315 -5.826 21.159 1.00 77.69 83 LEU A O 1
ATOM 656 N N . LYS A 1 84 ? -13.135 -7.674 22.139 1.00 80.06 84 LYS A N 1
ATOM 657 C CA . LYS A 1 84 ? -12.530 -7.409 23.454 1.00 80.06 84 LYS A CA 1
ATOM 658 C C . LYS A 1 84 ? -11.002 -7.407 23.362 1.00 80.06 84 LYS A C 1
ATOM 660 O O . LYS A 1 84 ? -10.384 -6.504 23.905 1.00 80.06 84 LYS A O 1
ATOM 665 N N . GLU A 1 85 ? -10.402 -8.350 22.643 1.00 76.62 85 GLU A N 1
ATOM 666 C CA . GLU A 1 85 ? -8.950 -8.376 22.425 1.00 76.62 85 GLU A CA 1
ATOM 667 C C . GLU A 1 85 ? -8.464 -7.108 21.714 1.00 76.62 85 GLU A C 1
ATOM 669 O O . GLU A 1 85 ? -7.562 -6.445 22.216 1.00 76.62 85 GLU A O 1
ATOM 674 N N . ARG A 1 86 ? -9.124 -6.688 20.627 1.00 72.94 86 ARG A N 1
ATOM 675 C CA . ARG A 1 86 ? -8.775 -5.439 19.923 1.00 72.94 86 ARG A CA 1
ATOM 676 C C . ARG A 1 86 ? -8.923 -4.182 20.786 1.00 72.94 86 ARG A C 1
ATOM 678 O O . ARG A 1 86 ? -8.142 -3.253 20.651 1.00 72.94 86 ARG A O 1
ATOM 685 N N . ILE A 1 87 ? -9.931 -4.134 21.656 1.00 71.25 87 ILE A N 1
ATOM 686 C CA . ILE A 1 87 ? -10.217 -2.963 22.500 1.00 71.25 87 ILE A CA 1
ATOM 687 C C . ILE A 1 87 ? -9.301 -2.914 23.736 1.00 71.25 87 ILE A C 1
ATOM 689 O O . ILE A 1 87 ? -8.909 -1.831 24.156 1.00 71.25 87 ILE A O 1
ATOM 693 N N . PHE A 1 88 ? -8.967 -4.060 24.341 1.00 63.69 88 PHE A N 1
ATOM 694 C CA . PHE A 1 88 ? -8.322 -4.120 25.662 1.00 63.69 88 PHE A CA 1
ATOM 695 C C . PHE A 1 88 ? -6.874 -4.627 25.664 1.00 63.69 88 PHE A C 1
ATOM 697 O O . PHE A 1 88 ? -6.166 -4.381 26.640 1.00 63.69 88 PHE A O 1
ATOM 704 N N . CYS A 1 89 ? -6.413 -5.333 24.627 1.00 58.12 89 CYS A N 1
ATOM 705 C CA . CYS A 1 89 ? -5.067 -5.924 24.599 1.00 58.12 89 CYS A CA 1
ATOM 706 C C . CYS A 1 89 ? -4.029 -5.090 23.836 1.00 58.12 89 CYS A C 1
ATOM 708 O O . CYS A 1 89 ? -2.873 -5.507 23.740 1.00 58.12 89 CYS A O 1
ATOM 710 N N . ASN A 1 90 ? -4.387 -3.910 23.331 1.00 54.50 90 ASN A N 1
ATOM 711 C CA . ASN A 1 90 ? -3.506 -3.144 22.457 1.00 54.50 90 ASN A CA 1
ATOM 712 C C . ASN A 1 90 ? -2.454 -2.331 23.229 1.00 54.50 90 ASN A C 1
ATOM 714 O O . ASN A 1 90 ? -2.546 -1.124 23.407 1.00 54.50 90 ASN A O 1
ATOM 718 N N . GLY A 1 91 ? -1.381 -3.018 23.626 1.00 52.06 91 GLY A N 1
ATOM 719 C CA . GLY A 1 91 ? -0.077 -2.409 23.907 1.00 52.06 91 GLY A CA 1
ATOM 720 C C . GLY A 1 91 ? 0.717 -2.028 22.644 1.00 52.06 91 GLY A C 1
ATOM 721 O O . GLY A 1 91 ? 1.849 -1.568 22.772 1.00 52.06 91 GLY A O 1
ATOM 722 N N . SER A 1 92 ? 0.160 -2.219 21.437 1.00 58.00 92 SER A N 1
ATOM 723 C CA . SER A 1 92 ? 0.835 -1.996 20.147 1.00 58.00 92 SER A CA 1
ATOM 724 C C . SER A 1 92 ? -0.011 -1.220 19.119 1.00 58.00 92 SER A C 1
ATOM 726 O O . SER A 1 92 ? 0.056 -1.478 17.921 1.00 58.00 92 SER A O 1
ATOM 728 N N . GLU A 1 93 ? -0.782 -0.215 19.554 1.00 72.62 93 GLU A N 1
ATOM 729 C CA . GLU A 1 93 ? -1.591 0.631 18.649 1.00 72.62 93 GLU A CA 1
ATOM 730 C C . GLU A 1 93 ? -0.772 1.230 17.499 1.00 72.62 93 GLU A C 1
ATOM 732 O O . GLU A 1 93 ? -1.205 1.226 16.349 1.00 72.62 93 GLU A O 1
ATOM 737 N N . GLU A 1 94 ? 0.442 1.706 17.786 1.00 77.06 94 GLU A N 1
ATOM 738 C CA . GLU A 1 94 ? 1.318 2.244 16.745 1.00 77.06 94 GLU A CA 1
ATOM 739 C C . GLU A 1 94 ? 1.719 1.173 15.723 1.00 77.06 94 GLU A C 1
ATOM 741 O O . GLU A 1 94 ? 1.783 1.464 14.532 1.00 77.06 94 GLU A O 1
ATOM 746 N N . GLU A 1 95 ? 1.962 -0.061 16.168 1.00 83.31 95 GLU A N 1
ATOM 747 C CA . GLU A 1 95 ? 2.306 -1.174 15.284 1.00 83.31 95 GLU A CA 1
ATOM 748 C C . GLU A 1 95 ? 1.120 -1.542 14.387 1.00 83.31 95 GLU A C 1
ATOM 750 O O . GLU A 1 95 ? 1.290 -1.688 13.179 1.00 83.31 95 GLU A O 1
ATOM 755 N N . GLU A 1 96 ? -0.092 -1.630 14.942 1.00 82.19 96 GLU A N 1
ATOM 756 C CA . GLU A 1 96 ? -1.304 -1.926 14.171 1.00 82.19 96 GLU A CA 1
ATOM 757 C C . GLU A 1 96 ? -1.609 -0.814 13.154 1.00 82.19 96 GLU A C 1
ATOM 759 O O . GLU A 1 96 ? -1.934 -1.095 11.996 1.00 82.19 96 GLU A O 1
ATOM 764 N N . ILE A 1 97 ? -1.436 0.454 13.539 1.00 83.38 97 ILE A N 1
ATOM 765 C CA . ILE A 1 97 ? -1.611 1.611 12.649 1.00 83.38 97 ILE A CA 1
ATOM 766 C C . ILE A 1 97 ? -0.575 1.589 11.521 1.00 83.38 97 ILE A C 1
ATOM 768 O O . ILE A 1 97 ? -0.922 1.792 10.355 1.00 83.38 97 ILE A O 1
ATOM 772 N N . VAL A 1 98 ? 0.690 1.306 11.836 1.00 88.31 98 VAL A N 1
ATOM 773 C CA . VAL A 1 98 ? 1.756 1.205 10.832 1.00 88.31 98 VAL A CA 1
ATOM 774 C C . VAL A 1 98 ? 1.512 0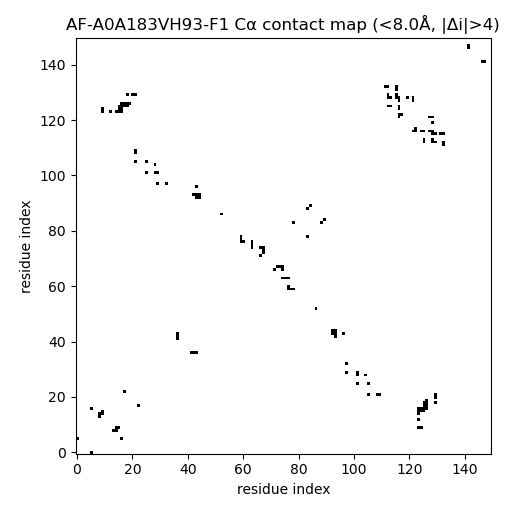.022 9.893 1.00 88.31 98 VAL A C 1
ATOM 776 O O . VAL A 1 98 ? 1.601 0.192 8.677 1.00 88.31 98 VAL A O 1
ATOM 779 N N . ASN A 1 99 ? 1.153 -1.149 10.424 1.00 89.69 99 ASN A N 1
ATOM 780 C CA . ASN A 1 99 ? 0.909 -2.361 9.642 1.00 89.69 99 ASN A CA 1
ATOM 781 C C . ASN A 1 99 ? -0.300 -2.207 8.714 1.00 89.69 99 ASN A C 1
ATOM 783 O O . ASN A 1 99 ? -0.193 -2.473 7.517 1.00 89.69 99 ASN A O 1
ATOM 787 N N . SER A 1 100 ? -1.426 -1.714 9.232 1.00 89.81 100 SER A N 1
ATOM 788 C CA . SER A 1 100 ? -2.633 -1.470 8.432 1.00 89.81 100 SER A CA 1
ATOM 789 C C . SER A 1 100 ? -2.425 -0.361 7.394 1.00 89.81 100 SER A C 1
ATOM 791 O O . SER A 1 100 ? -2.845 -0.495 6.241 1.00 89.81 100 SER A O 1
ATOM 793 N N . GLY A 1 101 ? -1.713 0.712 7.754 1.00 91.12 101 GLY A N 1
ATOM 794 C CA . GLY A 1 101 ? -1.347 1.786 6.832 1.00 91.12 101 GLY A CA 1
ATOM 795 C C . GLY A 1 101 ? -0.429 1.305 5.705 1.00 91.12 101 GLY A C 1
ATOM 796 O O . GLY A 1 101 ? -0.618 1.677 4.538 1.00 91.12 101 GLY A O 1
ATOM 797 N N . LEU A 1 102 ? 0.536 0.441 6.031 1.00 94.19 102 LEU A N 1
ATOM 798 C CA . LEU A 1 102 ? 1.421 -0.192 5.059 1.00 94.19 102 LEU A CA 1
ATOM 799 C C . LEU A 1 102 ? 0.636 -1.123 4.129 1.00 94.19 102 LEU A C 1
ATOM 801 O O . LEU A 1 102 ? 0.751 -0.990 2.910 1.00 94.19 102 LEU A O 1
ATOM 805 N N . GLU A 1 103 ? -0.193 -2.014 4.677 1.00 94.25 103 GLU A N 1
ATOM 806 C CA . GLU A 1 103 ? -1.035 -2.930 3.902 1.00 94.25 103 GLU A CA 1
ATOM 807 C C . GLU A 1 103 ? -1.918 -2.164 2.911 1.00 94.25 103 GLU A C 1
ATOM 809 O O . GLU A 1 103 ? -1.902 -2.445 1.708 1.00 94.25 103 GLU A O 1
ATOM 814 N N . TYR A 1 104 ? -2.624 -1.136 3.387 1.00 94.50 104 TYR A N 1
ATOM 815 C CA . TYR A 1 104 ? -3.477 -0.297 2.553 1.00 94.50 104 TYR A CA 1
ATOM 816 C C . TYR A 1 104 ? -2.693 0.364 1.410 1.00 94.50 104 TYR A C 1
ATOM 818 O O . TYR A 1 104 ? -3.115 0.334 0.246 1.00 94.50 104 TYR A O 1
ATOM 826 N N . THR A 1 105 ? -1.523 0.932 1.716 1.00 94.88 105 THR A N 1
ATOM 827 C CA . THR A 1 105 ? -0.672 1.621 0.734 1.00 94.88 105 THR A CA 1
ATOM 828 C C . THR A 1 105 ? -0.142 0.657 -0.328 1.00 94.88 105 THR A C 1
ATOM 830 O O . THR A 1 105 ? -0.188 0.961 -1.530 1.00 94.88 105 THR A O 1
ATOM 833 N N . MET A 1 106 ? 0.307 -0.527 0.091 1.00 95.38 106 MET A N 1
ATOM 834 C CA . MET A 1 106 ? 0.814 -1.568 -0.802 1.00 95.38 106 MET A CA 1
ATOM 835 C C . MET A 1 106 ? -0.302 -2.134 -1.679 1.00 95.38 106 MET A C 1
ATOM 837 O O . MET A 1 106 ? -0.142 -2.217 -2.898 1.00 95.38 106 MET A O 1
ATOM 841 N N . GLN A 1 107 ? -1.470 -2.436 -1.109 1.00 96.12 107 GLN A N 1
ATOM 842 C CA . GLN A 1 107 ? -2.615 -2.955 -1.855 1.00 96.12 107 GLN A CA 1
ATOM 843 C C . GLN A 1 107 ? -3.124 -1.942 -2.889 1.00 96.12 107 GLN A C 1
ATOM 845 O O . GLN A 1 107 ? -3.412 -2.300 -4.036 1.00 96.12 107 GLN A O 1
ATOM 850 N N . ARG A 1 108 ? -3.219 -0.661 -2.513 1.00 95.69 108 ARG A N 1
ATOM 851 C CA . ARG A 1 108 ? -3.614 0.420 -3.424 1.00 95.69 108 ARG A CA 1
ATOM 852 C C . ARG A 1 108 ? -2.626 0.561 -4.582 1.00 95.69 108 ARG A C 1
ATOM 854 O O . ARG A 1 108 ? -3.048 0.681 -5.733 1.00 95.69 108 ARG A O 1
ATOM 861 N N . SER A 1 109 ? -1.327 0.522 -4.291 1.00 94.56 109 SER A N 1
ATOM 862 C CA . SER A 1 109 ? -0.273 0.641 -5.305 1.00 94.56 109 SER A CA 1
ATOM 863 C C . SER A 1 109 ? -0.236 -0.572 -6.236 1.00 94.56 109 SER A C 1
ATOM 865 O O . SER A 1 109 ? -0.166 -0.393 -7.452 1.00 94.56 109 SER A O 1
ATOM 867 N N . ALA A 1 110 ? -0.408 -1.786 -5.703 1.00 94.56 110 ALA A N 1
ATOM 868 C CA . ALA A 1 110 ? -0.540 -3.009 -6.494 1.00 94.56 110 ALA A CA 1
ATOM 869 C C . ALA A 1 110 ? -1.721 -2.926 -7.468 1.00 94.56 110 ALA A C 1
ATOM 871 O O . ALA A 1 110 ? -1.552 -3.140 -8.667 1.00 94.56 110 ALA A O 1
ATOM 872 N N . LYS A 1 111 ? -2.910 -2.543 -6.978 1.00 95.75 111 LYS A N 1
ATOM 873 C CA . LYS A 1 111 ? -4.107 -2.368 -7.817 1.00 95.75 111 LYS A CA 1
ATOM 874 C C . LYS A 1 111 ? -3.870 -1.355 -8.939 1.00 95.75 111 LYS A C 1
ATOM 876 O O . LYS A 1 111 ? -4.294 -1.598 -10.066 1.00 95.75 111 LYS A O 1
ATOM 881 N N . ALA A 1 112 ? -3.169 -0.257 -8.655 1.00 94.19 112 ALA A N 1
ATOM 882 C CA . ALA A 1 112 ? -2.818 0.737 -9.667 1.00 94.19 112 ALA A CA 1
ATOM 883 C C . ALA A 1 112 ? -1.859 0.170 -10.730 1.00 94.19 112 ALA A C 1
ATOM 885 O O . ALA A 1 112 ? -2.112 0.340 -11.919 1.00 94.19 112 ALA A O 1
ATOM 886 N N . ILE A 1 113 ? -0.810 -0.558 -10.329 1.00 94.06 113 ILE A N 1
ATOM 887 C CA . ILE A 1 113 ? 0.125 -1.213 -11.263 1.00 94.06 113 ILE A CA 1
ATOM 888 C C . ILE A 1 113 ? -0.615 -2.235 -12.134 1.00 94.06 113 ILE A C 1
ATOM 890 O O . ILE A 1 113 ? -0.458 -2.232 -13.352 1.00 94.06 113 ILE A O 1
ATOM 894 N N . MET A 1 114 ? -1.483 -3.058 -11.540 1.00 93.44 114 MET A N 1
ATOM 895 C CA . MET A 1 114 ? -2.298 -4.033 -12.273 1.00 93.44 114 MET A CA 1
ATOM 896 C C . MET A 1 114 ? -3.255 -3.361 -13.266 1.00 93.44 114 MET A C 1
ATOM 898 O O . MET A 1 114 ? -3.439 -3.857 -14.377 1.00 93.44 114 MET A O 1
ATOM 902 N N . ALA A 1 115 ? -3.865 -2.234 -12.891 1.00 94.31 115 ALA A N 1
ATOM 903 C CA . ALA A 1 115 ? -4.725 -1.467 -13.788 1.00 94.31 115 ALA A CA 1
ATOM 904 C C . ALA A 1 115 ? -3.935 -0.915 -14.986 1.00 94.31 115 ALA A C 1
ATOM 906 O O . ALA A 1 115 ? -4.379 -1.051 -16.126 1.00 94.31 115 ALA A O 1
ATOM 907 N N . THR A 1 116 ? -2.739 -0.371 -14.749 1.00 93.31 116 THR A N 1
ATOM 908 C CA . THR A 1 116 ? -1.836 0.118 -15.802 1.00 93.31 116 THR A CA 1
ATOM 909 C C . THR A 1 116 ? -1.346 -1.013 -16.708 1.00 93.31 116 THR A C 1
ATOM 911 O O . THR A 1 116 ? -1.368 -0.869 -17.931 1.00 93.31 116 THR A O 1
ATOM 914 N N . ALA A 1 117 ? -0.993 -2.168 -16.138 1.00 93.50 117 ALA A N 1
ATOM 915 C CA . ALA A 1 117 ? -0.590 -3.351 -16.896 1.00 93.50 117 ALA A CA 1
ATOM 916 C C . ALA A 1 117 ? -1.707 -3.832 -17.837 1.00 93.50 117 ALA A C 1
ATOM 918 O O . ALA A 1 117 ? -1.456 -4.133 -19.004 1.00 93.50 117 ALA A O 1
ATOM 919 N N . ARG A 1 118 ? -2.964 -3.831 -17.363 1.00 93.75 118 ARG A N 1
ATOM 920 C CA . ARG A 1 118 ? -4.142 -4.146 -18.190 1.00 93.75 118 ARG A CA 1
ATOM 921 C C . ARG A 1 118 ? -4.393 -3.091 -19.269 1.00 93.75 118 ARG A C 1
ATOM 923 O O . ARG A 1 118 ? -4.666 -3.460 -20.407 1.00 93.75 118 ARG A O 1
ATO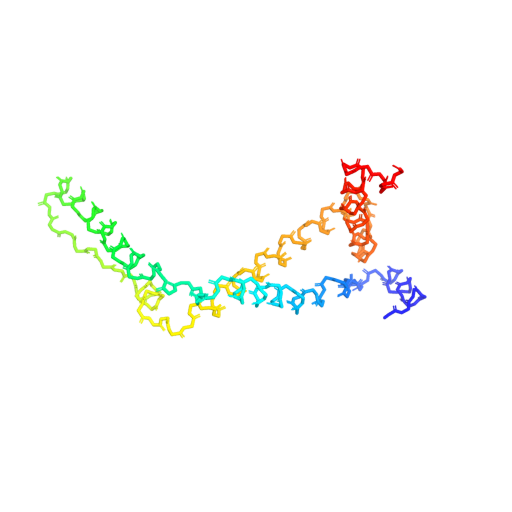M 930 N N . LYS A 1 119 ? -4.276 -1.799 -18.935 1.00 93.19 119 LYS A N 1
ATOM 931 C CA . LYS A 1 119 ? -4.489 -0.670 -19.862 1.00 93.19 119 LYS A CA 1
ATOM 932 C C . LYS A 1 119 ? -3.565 -0.746 -21.079 1.00 93.19 119 LYS A C 1
ATOM 934 O O . LYS A 1 119 ? -4.029 -0.569 -22.201 1.00 93.19 119 LYS A O 1
ATOM 939 N N . TYR A 1 120 ? -2.286 -1.041 -20.858 1.00 92.06 120 TYR A N 1
ATOM 940 C CA . TYR A 1 120 ? -1.276 -1.120 -21.918 1.00 92.06 120 TYR A CA 1
ATOM 941 C C . TYR A 1 120 ? -1.028 -2.544 -22.439 1.00 92.06 120 TYR A C 1
ATOM 943 O O . TYR A 1 120 ? -0.152 -2.734 -23.274 1.00 92.06 120 TYR A O 1
ATOM 951 N N . LYS A 1 121 ? -1.809 -3.538 -21.985 1.00 92.19 121 LYS A N 1
ATOM 952 C CA . LYS A 1 121 ? -1.690 -4.958 -22.373 1.00 92.19 121 LYS A CA 1
ATOM 953 C C . LYS A 1 121 ? -0.268 -5.520 -22.195 1.00 92.19 121 LYS A C 1
ATOM 955 O O . LYS A 1 121 ? 0.211 -6.275 -23.031 1.00 92.19 121 LYS A O 1
ATOM 960 N N . LEU A 1 122 ? 0.378 -5.175 -21.081 1.00 86.25 122 LEU A N 1
ATOM 961 C CA . LEU A 1 122 ? 1.764 -5.561 -20.768 1.00 86.25 122 LEU A CA 1
ATOM 962 C C . LEU A 1 122 ? 1.904 -7.013 -20.265 1.00 86.25 122 LEU A C 1
ATOM 964 O O . LEU A 1 122 ? 3.011 -7.522 -20.121 1.00 86.25 122 LEU A O 1
ATOM 968 N N . GLY A 1 123 ? 0.791 -7.705 -19.998 1.00 87.38 123 GLY A N 1
ATOM 969 C CA . GLY A 1 123 ? 0.812 -9.099 -19.549 1.00 87.38 123 GLY A CA 1
ATOM 970 C C . GLY A 1 123 ? 1.506 -9.260 -18.194 1.00 87.38 123 GLY A C 1
ATOM 971 O O . GLY A 1 123 ? 1.031 -8.721 -17.194 1.00 87.38 123 GLY A O 1
ATOM 972 N N . LEU A 1 124 ? 2.605 -10.021 -18.172 1.00 86.62 124 LEU A N 1
ATOM 973 C CA . LEU A 1 124 ? 3.403 -10.318 -16.974 1.00 86.62 124 LEU A CA 1
ATOM 974 C C . LEU A 1 124 ? 4.491 -9.270 -16.681 1.00 86.62 124 LEU A C 1
ATOM 976 O O . LEU A 1 124 ? 5.144 -9.350 -15.639 1.00 86.62 124 LEU A O 1
ATOM 980 N N . ASP A 1 125 ? 4.664 -8.274 -17.554 1.00 89.31 125 ASP A N 1
ATOM 981 C CA . ASP A 1 125 ? 5.588 -7.163 -17.332 1.00 89.31 125 ASP A CA 1
ATOM 982 C C . ASP A 1 125 ? 4.953 -6.093 -16.427 1.00 89.31 125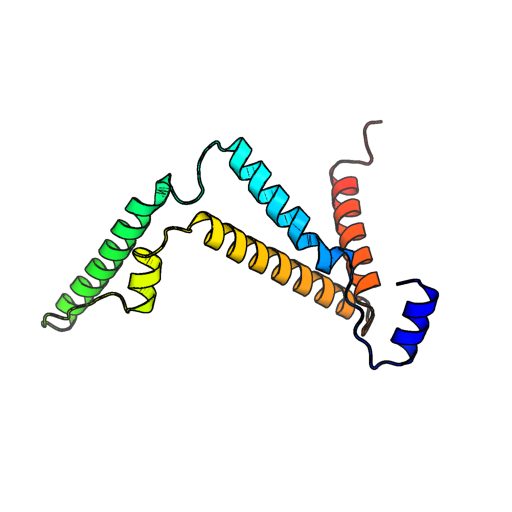 ASP A C 1
ATOM 984 O O . ASP A 1 125 ? 4.367 -5.094 -16.863 1.00 89.31 125 ASP A O 1
ATOM 988 N N . LEU A 1 126 ? 5.061 -6.317 -15.116 1.00 92.12 126 LEU A N 1
ATOM 989 C CA . LEU A 1 126 ? 4.625 -5.344 -14.117 1.00 92.12 126 LEU A CA 1
ATOM 990 C C . LEU A 1 126 ? 5.664 -4.244 -13.879 1.00 92.12 126 LEU A C 1
ATOM 992 O O . LEU A 1 126 ? 5.309 -3.190 -13.346 1.00 92.12 126 LEU A O 1
ATOM 996 N N . ARG A 1 127 ? 6.927 -4.451 -14.271 1.00 92.31 127 ARG A N 1
ATOM 997 C CA . ARG A 1 127 ? 7.991 -3.458 -14.096 1.00 92.31 127 ARG A CA 1
ATOM 998 C C . ARG A 1 127 ? 7.733 -2.240 -14.971 1.00 92.31 127 ARG A C 1
ATOM 1000 O O . ARG A 1 127 ? 7.697 -1.123 -14.451 1.00 92.31 127 ARG A O 1
ATOM 1007 N N . THR A 1 128 ? 7.463 -2.440 -16.258 1.00 92.19 128 THR A N 1
ATOM 1008 C CA . THR A 1 128 ? 7.108 -1.346 -17.175 1.00 92.19 128 THR A CA 1
ATOM 1009 C C . THR A 1 128 ? 5.832 -0.639 -16.723 1.00 92.19 128 THR A C 1
ATOM 1011 O O . THR A 1 128 ? 5.761 0.591 -16.745 1.00 92.19 128 THR A O 1
ATOM 1014 N N . ALA A 1 129 ? 4.840 -1.385 -16.224 1.00 93.88 129 ALA A N 1
ATOM 1015 C CA . ALA A 1 129 ? 3.614 -0.800 -15.680 1.00 93.88 129 ALA A CA 1
ATOM 1016 C C . ALA A 1 129 ? 3.881 0.093 -14.452 1.00 93.88 129 ALA A C 1
ATOM 1018 O O . ALA A 1 129 ? 3.265 1.154 -14.310 1.00 93.88 129 ALA A O 1
ATOM 1019 N N . ALA A 1 130 ? 4.806 -0.308 -13.576 1.00 94.31 130 ALA A N 1
ATOM 1020 C CA . ALA A 1 130 ? 5.199 0.476 -12.410 1.00 94.31 130 ALA A CA 1
ATOM 1021 C C . ALA A 1 130 ? 5.933 1.770 -12.802 1.00 94.31 130 ALA A C 1
ATOM 1023 O O . ALA A 1 130 ? 5.585 2.837 -12.288 1.00 94.31 130 ALA A O 1
ATOM 1024 N N . TYR A 1 131 ? 6.861 1.710 -13.765 1.00 94.00 131 TYR A N 1
ATOM 1025 C CA . TYR A 1 131 ? 7.512 2.906 -14.313 1.00 94.00 131 TYR A CA 1
ATOM 1026 C C . TYR A 1 131 ? 6.520 3.849 -14.993 1.00 94.00 131 TYR A C 1
ATOM 1028 O O . TYR A 1 131 ? 6.546 5.048 -14.725 1.00 94.00 131 TYR A O 1
ATOM 1036 N N . ALA A 1 132 ? 5.606 3.327 -15.814 1.00 94.00 132 ALA A N 1
ATOM 1037 C CA . ALA A 1 132 ? 4.582 4.134 -16.473 1.00 94.00 132 ALA A CA 1
ATOM 1038 C C . ALA A 1 132 ? 3.718 4.894 -15.453 1.00 94.00 132 ALA A C 1
ATOM 1040 O O . ALA A 1 132 ? 3.495 6.093 -15.602 1.00 94.00 132 ALA A O 1
ATOM 1041 N N . ASN A 1 133 ? 3.297 4.222 -14.377 1.00 93.56 133 ASN A N 1
ATOM 1042 C CA . ASN A 1 133 ? 2.528 4.843 -13.297 1.00 93.56 133 ASN A CA 1
ATOM 1043 C C . ASN A 1 133 ? 3.341 5.922 -12.550 1.00 93.56 133 ASN A C 1
ATOM 1045 O O . ASN A 1 133 ? 2.816 6.982 -12.215 1.00 93.56 133 ASN A O 1
ATOM 1049 N N . ALA A 1 134 ? 4.633 5.685 -12.296 1.00 94.00 134 ALA A N 1
ATOM 1050 C CA . ALA A 1 134 ? 5.502 6.674 -11.658 1.00 94.00 134 ALA A CA 1
ATOM 1051 C C . ALA A 1 134 ? 5.717 7.916 -12.538 1.00 94.00 134 ALA A C 1
ATOM 1053 O O . ALA A 1 134 ? 5.578 9.039 -12.053 1.00 94.00 134 ALA A O 1
ATOM 1054 N N . ILE A 1 135 ? 5.987 7.719 -13.832 1.00 94.69 135 ILE A N 1
ATOM 1055 C CA . ILE A 1 135 ? 6.142 8.805 -14.806 1.00 94.69 135 ILE A CA 1
ATOM 1056 C C . ILE A 1 135 ? 4.848 9.613 -14.907 1.00 94.69 135 ILE A C 1
ATOM 1058 O O . ILE A 1 135 ? 4.903 10.836 -14.863 1.00 94.69 135 ILE A O 1
ATOM 1062 N N . GLU A 1 136 ? 3.686 8.957 -14.981 1.00 92.81 136 GLU A N 1
ATOM 1063 C CA . GLU A 1 136 ? 2.384 9.629 -15.050 1.00 92.81 136 GLU A CA 1
ATOM 1064 C C . GLU A 1 136 ? 2.134 10.513 -13.818 1.00 92.81 136 GLU A C 1
ATOM 1066 O O . GLU A 1 136 ? 1.710 11.661 -13.955 1.00 92.81 136 GLU A O 1
ATOM 1071 N N . LYS A 1 137 ? 2.469 10.031 -12.614 1.00 91.81 137 LYS A N 1
ATOM 1072 C CA . LYS A 1 137 ? 2.372 10.827 -11.380 1.00 91.81 137 LYS A CA 1
ATOM 1073 C C . LYS A 1 137 ? 3.296 12.045 -11.399 1.00 91.81 137 LYS A C 1
ATOM 1075 O O . LYS A 1 137 ? 2.833 13.147 -11.122 1.00 91.81 137 LYS A O 1
ATOM 1080 N N . ILE A 1 138 ? 4.574 11.859 -11.737 1.00 92.38 138 ILE A N 1
ATOM 1081 C CA . ILE A 1 138 ? 5.560 12.953 -11.780 1.00 92.38 138 ILE A CA 1
ATOM 1082 C C . ILE A 1 138 ? 5.162 13.980 -12.843 1.00 92.38 138 ILE A C 1
ATOM 1084 O O . ILE A 1 138 ? 5.136 15.177 -12.568 1.00 92.38 138 ILE A O 1
ATOM 1088 N N . TYR A 1 139 ? 4.791 13.512 -14.035 1.00 93.19 139 TYR A N 1
ATOM 1089 C CA . TYR A 1 139 ? 4.364 14.356 -15.142 1.00 93.19 139 TYR A CA 1
ATOM 1090 C C . TYR A 1 139 ? 3.139 15.196 -14.780 1.00 93.19 139 TYR A C 1
ATOM 1092 O O . TYR A 1 139 ? 3.130 16.396 -15.046 1.00 93.19 139 TYR A O 1
ATOM 1100 N N . ASN A 1 140 ? 2.127 14.599 -14.143 1.00 91.88 140 ASN A N 1
ATOM 1101 C CA . ASN A 1 140 ? 0.937 15.332 -13.716 1.00 91.88 140 ASN A CA 1
ATOM 1102 C C . ASN A 1 140 ? 1.288 16.429 -12.708 1.00 91.88 140 ASN A C 1
ATOM 1104 O O . ASN A 1 140 ? 0.833 17.558 -12.879 1.00 91.88 140 ASN A O 1
ATOM 1108 N N . THR A 1 141 ? 2.151 16.137 -11.730 1.00 90.56 141 THR A N 1
ATOM 110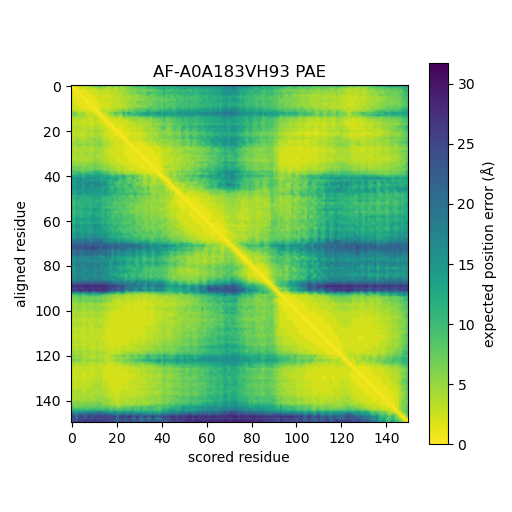9 C CA . THR A 1 141 ? 2.644 17.151 -10.791 1.00 90.56 141 THR A CA 1
ATOM 1110 C C . THR A 1 141 ? 3.352 18.281 -11.537 1.00 90.56 141 THR A C 1
ATOM 1112 O O . THR A 1 141 ? 2.905 19.421 -11.441 1.00 90.56 141 THR A O 1
ATOM 1115 N N . CYS A 1 142 ? 4.359 17.976 -12.366 1.00 89.94 142 CYS A N 1
ATOM 1116 C CA . CYS A 1 142 ? 5.094 18.979 -13.147 1.00 89.94 142 CYS A CA 1
ATOM 1117 C C . CYS A 1 142 ? 4.184 19.814 -14.060 1.00 89.94 142 CYS A C 1
ATOM 1119 O O . CYS A 1 142 ? 4.363 21.021 -14.184 1.00 89.94 142 CYS A O 1
ATOM 1121 N N . LYS A 1 143 ? 3.184 19.191 -14.690 1.00 90.81 143 LYS A N 1
ATOM 1122 C CA . LYS A 1 143 ? 2.214 19.881 -15.544 1.00 90.81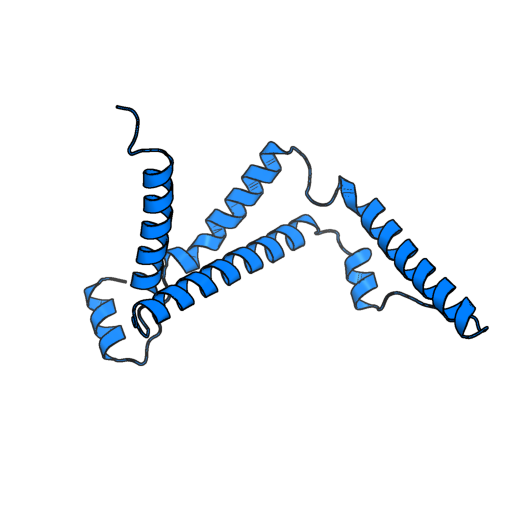 143 LYS A CA 1
ATOM 1123 C C . LYS A 1 143 ? 1.346 20.852 -14.745 1.00 90.81 143 LYS A C 1
ATOM 1125 O O . LYS A 1 143 ? 1.082 21.951 -15.220 1.00 90.81 143 LYS A O 1
ATOM 1130 N N . THR A 1 144 ? 0.889 20.452 -13.556 1.00 89.81 144 THR A N 1
ATOM 1131 C CA . THR A 1 144 ? 0.036 21.297 -12.700 1.00 89.81 144 THR A CA 1
ATOM 1132 C C . THR A 1 144 ? 0.788 22.446 -12.040 1.00 89.81 144 THR A C 1
ATOM 1134 O O . THR A 1 144 ? 0.237 23.534 -11.923 1.00 89.81 144 THR A O 1
ATOM 1137 N N . THR A 1 145 ? 2.042 22.235 -11.638 1.00 85.12 145 THR A N 1
ATOM 1138 C CA . THR A 1 145 ? 2.867 23.262 -10.983 1.00 85.12 145 THR A CA 1
ATOM 1139 C C . THR A 1 145 ? 3.515 24.235 -11.969 1.00 85.12 145 THR A C 1
ATOM 1141 O O . THR A 1 145 ? 4.143 25.199 -11.542 1.00 85.12 145 THR A O 1
ATOM 1144 N N . GLY A 1 146 ? 3.394 23.974 -13.275 1.00 81.38 146 GLY A N 1
ATOM 1145 C CA . GLY A 1 146 ? 4.288 24.525 -14.289 1.00 81.38 146 GLY A CA 1
ATOM 1146 C C . GLY A 1 146 ? 5.640 23.805 -14.267 1.00 81.38 146 GLY A C 1
ATOM 1147 O O . GLY A 1 146 ? 6.122 23.376 -13.213 1.00 81.38 146 GLY A O 1
ATOM 1148 N N . PHE A 1 147 ? 6.263 23.651 -1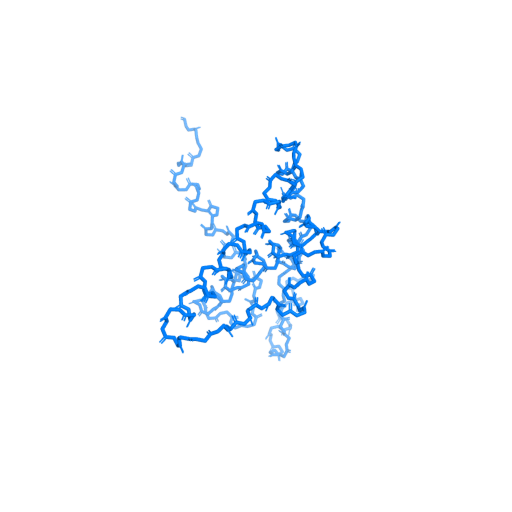5.439 1.00 78.12 147 PHE A N 1
ATOM 1149 C CA . PHE A 1 147 ? 7.676 23.279 -15.497 1.00 78.12 147 PHE A CA 1
ATOM 1150 C C . PHE A 1 147 ? 8.446 24.421 -14.825 1.00 78.12 147 PHE A C 1
ATOM 1152 O O . PHE A 1 147 ? 8.314 25.557 -15.258 1.00 78.12 147 PHE A O 1
ATOM 1159 N N . ALA A 1 148 ? 9.115 24.105 -13.716 1.00 69.25 148 ALA A N 1
ATOM 1160 C CA . ALA A 1 148 ? 9.755 25.005 -12.754 1.00 69.25 148 ALA A CA 1
ATOM 1161 C C . ALA A 1 148 ? 10.109 26.433 -13.230 1.00 69.25 148 ALA A C 1
ATOM 1163 O O . ALA A 1 148 ? 10.712 26.604 -14.284 1.00 69.25 148 ALA A O 1
ATOM 1164 N N . PHE A 1 149 ? 9.807 27.400 -12.349 1.00 60.50 149 PHE A N 1
ATOM 1165 C CA . PHE A 1 149 ? 10.389 28.746 -12.205 1.00 60.50 149 PHE A CA 1
ATOM 1166 C C . PHE A 1 149 ? 11.198 29.254 -13.413 1.00 60.50 149 PHE A C 1
ATOM 1168 O O . PHE A 1 149 ? 12.428 29.209 -13.404 1.00 60.50 149 PHE A O 1
ATOM 1175 N N . SER A 1 150 ? 10.506 29.750 -14.439 1.00 52.47 150 SER A N 1
ATOM 1176 C CA . SER A 1 150 ? 11.087 30.740 -15.354 1.00 52.47 150 SER A CA 1
ATOM 1177 C C . SER A 1 150 ? 11.118 32.113 -14.700 1.00 52.47 150 SER A C 1
ATOM 1179 O O . SER A 1 150 ? 10.078 32.447 -14.083 1.00 52.47 150 SER A O 1
#

Nearest PDB structures (foldseek):
  8kgy-assembly1_D  TM=9.212E-01  e=2.114E-09  Homo sapiens
  8w4j-assembly1_C  TM=9.092E-01  e=1.677E-09  Homo sapiens

Secondary structure (DSSP, 8-state):
--HHHHHHHHHHSS--B--HHHHTHHHHHHHHHHHHHHHHTS-TTTTTHHHHHHHHHHHHHHHHHHHHHHHSS-------HHHHHHHH--S-HHHHHHHHHHHHHHHHHHHHHHHHHHHTT-TTBHHHHHHHHHHHHHHHHHHHH-SS--

Solvent-accessible surface area (backbone atoms only — not comparable to full-atom values): 8700 Å² total; per-residue (Å²): 135,55,74,71,58,49,51,57,39,54,74,66,68,81,53,80,47,76,34,63,81,62,72,58,40,58,62,60,53,52,52,50,52,51,51,52,37,62,75,65,75,50,68,62,59,72,89,47,48,69,59,53,54,52,49,52,50,51,51,50,49,53,52,31,53,56,48,27,68,74,68,74,44,93,58,91,75,71,78,51,70,74,51,46,45,66,73,72,62,62,89,47,52,53,56,53,52,50,51,52,52,47,51,52,54,51,53,54,50,49,53,50,30,52,50,43,14,61,75,70,66,44,74,54,44,39,43,63,19,43,50,52,53,51,50,51,54,53,48,50,52,38,65,73,73,44,76,72,91,125

Radius of gyration: 23.9 Å; Cα contacts (8 Å, |Δi|>4): 84; chains: 1; bounding box: 59×50×52 Å

pLDDT: mean 86.68, std 8.82, range [52.06, 96.12]

Mean predicted aligned error: 8.06 Å

Foldseek 3Di:
DDPVVVVVQVVVVPDQDDAPCLVVCLVVLLVVVVVVCVVVVDQPPPVCLVVVLVVVVVVQVVVQVVCCVVVVDRDDDDDDPVVCCVNPVPPPNNVVVSVVSSVVVSVVLVVQLVVQCVVVVVRSPSNVSSVVVVCVVVVVVCVVVPVDDD

InterPro domains:
  IPR006096 Glutamate/phenylalanine/leucine/valine/L-tryptophan dehydrogenase, C-terminal [PF00208] (1-55)
  IPR036291 NAD(P)-binding domain superfamily [SSF51735] (2-147)

Organism: Toxocara canis (NCBI:txid6265)